Protein AF-A0A968HR13-F1 (afdb_monomer_lite)

Radius of gyration: 20.36 Å; chains: 1; bounding box: 55×39×49 Å

Foldseek 3Di:
DLLLLQPPLFAFPDAAEAAAQDPVRVVVCVVVPSVVSCVRNVYHYDYHHCALLALPPAADEALEEEEDCHDDQDACRRHHNYGYHHDDSLQNSVCRRVVHRDDPVSSVVSCVVRPVVCVVPPPDDPPQVPDPCSCVVVPDDDPVRDDDPCRVVVNDD

Structure (mmCIF, N/CA/C/O backbone):
data_AF-A0A968HR13-F1
#
_entry.id   AF-A0A968HR13-F1
#
loop_
_atom_site.group_PDB
_atom_site.id
_atom_site.type_symbol
_atom_site.label_atom_id
_atom_site.label_alt_id
_atom_site.label_comp_id
_atom_site.label_asym_id
_atom_site.label_entity_id
_atom_site.label_seq_id
_atom_site.pdbx_PDB_ins_code
_atom_site.Cartn_x
_atom_site.Cartn_y
_atom_site.Cartn_z
_atom_site.occupancy
_atom_site.B_iso_or_equiv
_atom_site.auth_seq_id
_atom_site.auth_comp_id
_atom_site.auth_asym_id
_atom_site.auth_atom_id
_atom_site.pdbx_PDB_model_num
ATOM 1 N N . ALA A 1 1 ? 2.190 -9.313 -0.809 1.00 94.06 1 ALA A N 1
ATOM 2 C CA . ALA A 1 1 ? 1.535 -9.456 0.513 1.00 94.06 1 ALA A CA 1
ATOM 3 C C . ALA A 1 1 ? 0.148 -8.812 0.615 1.00 94.06 1 ALA A C 1
ATOM 5 O O . ALA A 1 1 ? -0.816 -9.535 0.836 1.00 94.06 1 ALA A O 1
ATOM 6 N N . ALA A 1 2 ? -0.001 -7.495 0.406 1.00 96.56 2 ALA A N 1
ATOM 7 C CA . ALA A 1 2 ? -1.294 -6.803 0.551 1.00 96.56 2 ALA A CA 1
ATOM 8 C C . ALA A 1 2 ? -2.449 -7.450 -0.240 1.00 96.56 2 ALA A C 1
ATOM 10 O O . ALA A 1 2 ? -3.529 -7.648 0.303 1.00 96.56 2 ALA A O 1
ATOM 11 N N . ALA A 1 3 ? -2.215 -7.850 -1.494 1.00 96.38 3 ALA A N 1
ATOM 12 C CA . ALA A 1 3 ? -3.236 -8.534 -2.286 1.00 96.38 3 ALA A CA 1
ATOM 13 C C . ALA A 1 3 ? -3.696 -9.857 -1.649 1.00 9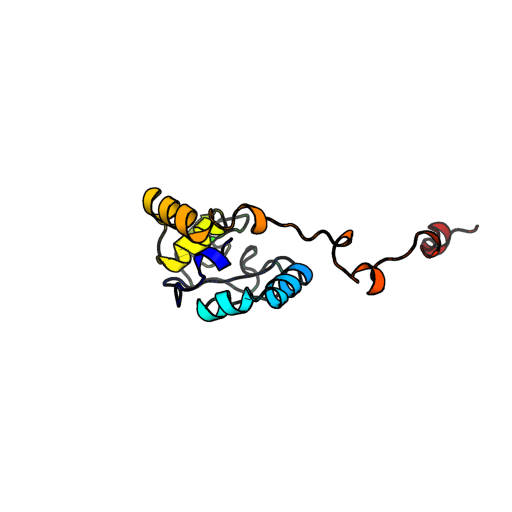6.38 3 ALA A C 1
ATOM 15 O O . ALA A 1 3 ? -4.888 -10.124 -1.617 1.00 96.38 3 ALA A O 1
ATOM 16 N N . LYS A 1 4 ? -2.788 -10.652 -1.066 1.00 96.12 4 LYS A N 1
ATOM 17 C CA . LYS A 1 4 ? -3.143 -11.910 -0.387 1.00 96.12 4 LYS A CA 1
ATOM 18 C C . LYS A 1 4 ? -3.992 -11.698 0.861 1.00 96.12 4 LYS A C 1
ATOM 20 O O . LYS A 1 4 ? -4.926 -12.458 1.097 1.00 96.12 4 LYS A O 1
ATOM 25 N N . VAL A 1 5 ? -3.747 -10.616 1.599 1.00 96.75 5 VAL A N 1
ATOM 26 C CA . VAL A 1 5 ? -4.625 -10.199 2.704 1.00 96.75 5 VAL A CA 1
ATOM 27 C C . VAL A 1 5 ? -6.046 -9.918 2.191 1.00 96.75 5 VAL A C 1
ATOM 29 O O . VAL A 1 5 ? -7.011 -10.387 2.788 1.00 96.75 5 VAL A O 1
ATOM 32 N N . LEU A 1 6 ? -6.172 -9.222 1.056 1.00 96.81 6 LEU A N 1
ATOM 33 C CA . LEU A 1 6 ? -7.453 -8.833 0.447 1.00 96.81 6 LEU A CA 1
ATOM 34 C C . LEU A 1 6 ? -8.160 -9.967 -0.324 1.00 96.81 6 LEU A C 1
ATOM 36 O O . LEU A 1 6 ? -9.362 -9.892 -0.578 1.00 96.81 6 LEU A O 1
ATOM 40 N N . GLU A 1 7 ? -7.435 -11.015 -0.712 1.00 96.00 7 GLU A N 1
ATOM 41 C CA . GLU A 1 7 ? -7.931 -12.101 -1.560 1.00 96.00 7 GLU A CA 1
ATOM 42 C C . GLU A 1 7 ? -9.135 -12.808 -0.916 1.00 96.00 7 GLU A C 1
ATOM 44 O O . GLU A 1 7 ? -9.060 -13.346 0.196 1.00 96.00 7 GLU A O 1
ATOM 49 N N . GLY A 1 8 ? -10.273 -12.783 -1.618 1.00 94.75 8 GLY A N 1
ATOM 50 C CA . GLY A 1 8 ? -11.530 -13.386 -1.168 1.00 94.75 8 GLY A CA 1
ATOM 51 C C . GLY A 1 8 ? -12.214 -12.677 0.008 1.00 94.75 8 GLY A C 1
ATOM 52 O O . GLY A 1 8 ? -13.173 -13.219 0.547 1.00 94.75 8 GLY A O 1
ATOM 53 N N . ALA A 1 9 ? -11.744 -11.497 0.426 1.00 92.25 9 ALA A N 1
ATOM 54 C CA . ALA A 1 9 ? -12.334 -10.746 1.537 1.00 92.25 9 ALA A CA 1
ATOM 55 C C . ALA A 1 9 ? -13.499 -9.823 1.118 1.00 92.25 9 ALA A C 1
ATOM 57 O O . ALA A 1 9 ? -14.213 -9.310 1.976 1.00 92.25 9 ALA A O 1
ATOM 58 N N . GLY A 1 10 ? -13.707 -9.626 -0.189 1.00 92.56 10 GLY A N 1
ATOM 59 C CA . GLY A 1 10 ? -14.681 -8.669 -0.720 1.00 92.56 10 GLY A CA 1
ATOM 60 C C . GLY A 1 10 ? -14.190 -7.222 -0.619 1.00 92.56 10 GLY A C 1
ATOM 61 O O . GLY A 1 10 ? -12.988 -6.974 -0.529 1.00 92.56 10 GLY A O 1
ATOM 62 N N . SER A 1 11 ? -15.117 -6.262 -0.660 1.00 95.62 11 SER A N 1
ATOM 63 C CA . SER A 1 11 ? -14.784 -4.834 -0.614 1.00 95.62 11 SER A CA 1
ATOM 64 C C . SER A 1 11 ? -14.267 -4.394 0.759 1.00 95.62 11 SER A C 1
ATOM 66 O O . SER A 1 11 ? -14.802 -4.784 1.798 1.00 95.62 11 SER A O 1
ATOM 68 N N . THR A 1 12 ? -13.240 -3.543 0.762 1.00 97.12 12 THR A N 1
ATOM 69 C CA . THR A 1 12 ? -12.646 -2.999 1.990 1.00 97.12 12 THR A CA 1
ATOM 70 C C . THR A 1 12 ? -13.598 -2.053 2.716 1.00 97.12 12 THR A C 1
ATOM 72 O O . THR A 1 12 ? -14.378 -1.332 2.094 1.00 97.12 12 THR A O 1
ATOM 75 N N . GLN A 1 13 ? -13.502 -2.008 4.046 1.00 97.44 13 GLN A N 1
ATOM 76 C CA . GLN A 1 13 ? -14.301 -1.092 4.868 1.00 97.44 13 GLN A CA 1
ATOM 77 C C . GLN A 1 13 ? -13.776 0.349 4.792 1.00 97.44 13 GLN A C 1
ATOM 79 O O . GLN A 1 13 ? -14.555 1.300 4.824 1.00 97.44 13 GLN A O 1
ATOM 84 N N . ALA A 1 14 ? -12.457 0.531 4.658 1.00 97.19 14 ALA A N 1
ATOM 85 C CA . ALA A 1 14 ? -11.860 1.836 4.382 1.00 97.19 14 ALA A CA 1
ATOM 86 C C . ALA A 1 14 ? -11.604 2.043 2.883 1.00 97.19 14 ALA A C 1
ATOM 88 O O . ALA A 1 14 ? -11.436 1.094 2.116 1.00 97.19 14 ALA A O 1
ATOM 89 N N . ARG A 1 15 ? -11.499 3.311 2.467 1.00 97.25 15 ARG A N 1
ATOM 90 C CA . ARG A 1 15 ? -11.065 3.668 1.111 1.00 97.25 15 ARG A CA 1
ATOM 91 C C . ARG A 1 15 ? -9.596 3.285 0.920 1.00 97.25 15 ARG A C 1
ATOM 93 O O . ARG A 1 15 ? -8.721 3.885 1.541 1.00 97.25 15 ARG A O 1
ATOM 100 N N . LEU A 1 16 ? -9.336 2.352 0.012 1.00 97.75 16 LEU A N 1
ATOM 101 C CA . LEU A 1 16 ? -7.996 1.857 -0.289 1.00 97.75 16 LEU A CA 1
ATOM 102 C C . LEU A 1 16 ? -7.438 2.487 -1.572 1.00 97.75 16 LEU A C 1
ATOM 104 O O . LEU A 1 16 ? -8.117 2.526 -2.597 1.00 97.75 16 LEU A O 1
ATOM 108 N N . TRP A 1 17 ? -6.188 2.950 -1.513 1.00 97.75 17 TRP A N 1
ATOM 109 C CA . TRP A 1 17 ? -5.422 3.428 -2.665 1.00 97.75 17 TRP A CA 1
ATOM 110 C C . TRP A 1 17 ? -4.209 2.526 -2.872 1.00 97.75 17 TRP A C 1
ATOM 112 O O . TRP A 1 17 ? -3.449 2.296 -1.932 1.00 97.75 17 TRP A O 1
ATOM 122 N N . ILE A 1 18 ? -4.020 2.036 -4.094 1.00 97.75 18 ILE A N 1
ATOM 123 C CA . ILE A 1 18 ? -2.882 1.199 -4.484 1.00 97.75 18 ILE A CA 1
ATOM 124 C C . ILE A 1 18 ? -2.104 1.929 -5.570 1.00 97.75 18 ILE A C 1
ATOM 126 O O . ILE A 1 18 ? -2.663 2.295 -6.600 1.00 97.75 18 ILE A O 1
ATOM 130 N N . CYS A 1 19 ? -0.812 2.140 -5.341 1.00 97.06 19 CYS A N 1
ATOM 131 C CA . CYS A 1 19 ? 0.077 2.783 -6.298 1.00 97.06 19 CYS A CA 1
ATOM 132 C C . CYS A 1 19 ? 1.375 1.973 -6.393 1.00 97.06 19 CYS A C 1
ATOM 134 O O . CYS A 1 19 ? 2.165 2.010 -5.446 1.00 97.06 19 CYS A O 1
ATOM 136 N N . PRO A 1 20 ? 1.609 1.224 -7.484 1.00 97.00 20 PRO A N 1
ATOM 137 C CA . PRO A 1 20 ? 2.907 0.595 -7.707 1.00 97.00 20 PRO A CA 1
ATOM 138 C C . PRO A 1 20 ? 3.997 1.664 -7.916 1.00 97.00 20 PRO A C 1
ATOM 140 O O . PRO A 1 20 ? 3.697 2.767 -8.382 1.00 97.00 20 PRO A O 1
ATOM 143 N N . PRO A 1 21 ? 5.266 1.379 -7.579 1.00 96.62 21 PRO A N 1
ATOM 144 C CA . PRO A 1 21 ? 6.330 2.372 -7.697 1.00 96.62 21 PRO A CA 1
ATOM 145 C C . PRO A 1 21 ? 6.806 2.571 -9.145 1.00 96.62 21 PRO A C 1
ATOM 147 O O . PRO A 1 21 ? 7.168 3.691 -9.506 1.00 96.62 21 PRO A O 1
ATOM 150 N N . THR A 1 22 ? 6.778 1.534 -9.993 1.00 96.94 22 THR A N 1
ATOM 151 C CA . THR A 1 22 ? 7.187 1.627 -11.405 1.00 96.94 22 THR A CA 1
ATOM 152 C C . THR A 1 22 ? 6.200 0.950 -12.362 1.00 96.94 22 THR A C 1
ATOM 154 O O . THR A 1 22 ? 5.321 0.185 -11.961 1.00 96.94 22 THR A O 1
ATOM 157 N N . ARG A 1 23 ? 6.351 1.222 -13.667 1.00 95.12 23 ARG A N 1
ATOM 158 C CA . ARG A 1 23 ? 5.573 0.560 -14.732 1.00 95.12 23 ARG A CA 1
ATOM 159 C C . ARG A 1 23 ? 5.881 -0.935 -14.839 1.00 95.12 23 ARG A C 1
ATOM 161 O O . ARG A 1 23 ? 5.032 -1.687 -15.305 1.00 95.12 23 ARG A O 1
ATOM 168 N N . MET A 1 24 ? 7.080 -1.354 -14.436 1.00 93.50 24 MET A N 1
ATOM 169 C CA . MET A 1 24 ? 7.491 -2.758 -14.449 1.00 93.50 24 MET A CA 1
ATOM 170 C C . MET A 1 24 ? 6.759 -3.533 -13.351 1.00 93.50 24 MET A C 1
ATOM 172 O O . MET A 1 24 ? 6.206 -4.590 -13.636 1.00 93.50 24 MET A O 1
ATOM 176 N N . ASP A 1 25 ? 6.651 -2.953 -12.150 1.00 96.06 25 ASP A N 1
ATOM 177 C CA . ASP A 1 25 ? 5.849 -3.523 -11.059 1.00 96.06 25 ASP A CA 1
ATOM 178 C C . ASP A 1 25 ? 4.373 -3.618 -11.449 1.00 96.06 25 ASP A C 1
ATOM 180 O O . ASP A 1 25 ? 3.742 -4.653 -11.260 1.00 96.06 25 ASP A O 1
ATOM 184 N N . GLU A 1 26 ? 3.817 -2.551 -12.034 1.00 96.50 26 GLU A N 1
ATOM 185 C CA . GLU A 1 26 ? 2.437 -2.568 -12.525 1.00 96.50 26 GLU A CA 1
ATOM 186 C C . GLU A 1 26 ? 2.204 -3.690 -13.545 1.00 96.50 26 GLU A C 1
ATOM 188 O O . GLU A 1 26 ? 1.215 -4.414 -13.429 1.00 96.50 26 GLU A O 1
ATOM 193 N N . LYS A 1 27 ? 3.093 -3.833 -14.537 1.00 94.12 27 LYS A N 1
ATOM 194 C CA . LYS A 1 27 ? 2.988 -4.874 -15.569 1.00 94.12 27 LYS A CA 1
ATOM 195 C C . LYS A 1 27 ? 2.992 -6.265 -14.931 1.00 94.12 27 LYS A C 1
ATOM 197 O O . LYS A 1 27 ? 2.040 -7.010 -15.145 1.00 94.12 27 LYS A O 1
ATOM 202 N N . GLN A 1 28 ? 3.985 -6.561 -14.089 1.00 94.69 28 GLN A N 1
ATOM 203 C CA . GLN A 1 28 ? 4.103 -7.859 -13.421 1.00 94.69 28 GLN A CA 1
ATOM 204 C C . GLN A 1 28 ? 2.862 -8.172 -12.571 1.00 94.69 28 GLN A C 1
ATOM 206 O O . GLN A 1 28 ? 2.267 -9.238 -12.695 1.00 94.69 28 GLN A O 1
ATOM 211 N N . LEU A 1 29 ? 2.405 -7.216 -11.757 1.00 95.88 29 LEU A N 1
ATOM 212 C CA . LEU A 1 29 ? 1.233 -7.400 -10.896 1.00 95.88 29 LEU A CA 1
ATOM 213 C C . LEU A 1 29 ? -0.068 -7.600 -11.690 1.00 95.88 29 LEU A C 1
ATOM 215 O O . LEU A 1 29 ? -1.004 -8.230 -11.192 1.00 95.88 29 LEU A O 1
ATOM 219 N N . ARG A 1 30 ? -0.170 -7.040 -12.901 1.00 95.75 30 ARG A N 1
ATOM 220 C CA . ARG A 1 30 ? -1.305 -7.282 -13.803 1.00 95.75 30 ARG A CA 1
ATOM 221 C C . ARG A 1 30 ? -1.235 -8.672 -14.424 1.00 95.75 30 ARG A C 1
ATOM 223 O O . ARG A 1 30 ? -2.256 -9.353 -14.437 1.00 95.75 30 ARG A O 1
ATOM 230 N N . GLU A 1 31 ? -0.061 -9.084 -14.896 1.00 94.44 31 GLU A N 1
ATOM 231 C CA . GLU A 1 31 ? 0.175 -10.409 -15.488 1.00 94.44 31 GLU A CA 1
ATOM 232 C C . GLU A 1 31 ? -0.070 -11.537 -14.475 1.00 94.44 31 GLU A C 1
ATOM 234 O O . GLU A 1 31 ? -0.700 -12.537 -14.806 1.00 94.44 31 GLU A O 1
ATOM 239 N N . GLU A 1 32 ? 0.313 -11.333 -13.213 1.00 94.31 32 GLU A N 1
ATOM 240 C CA . GLU A 1 32 ? 0.058 -12.264 -12.105 1.00 94.31 32 GLU A CA 1
ATOM 241 C C . GLU A 1 32 ? -1.387 -12.200 -11.562 1.00 94.31 32 GLU A C 1
ATOM 243 O O . GLU A 1 32 ? -1.754 -12.951 -10.660 1.00 94.31 32 GLU A O 1
ATOM 248 N N . GLY A 1 33 ? -2.231 -11.304 -12.086 1.00 95.88 33 GLY A N 1
ATOM 249 C CA . GLY A 1 33 ? -3.651 -11.209 -11.729 1.00 95.88 33 GLY A CA 1
ATOM 250 C C . GLY A 1 33 ? -3.965 -10.452 -10.431 1.00 95.88 33 GLY A C 1
ATOM 251 O O . GLY A 1 33 ? -5.137 -10.315 -10.068 1.00 95.88 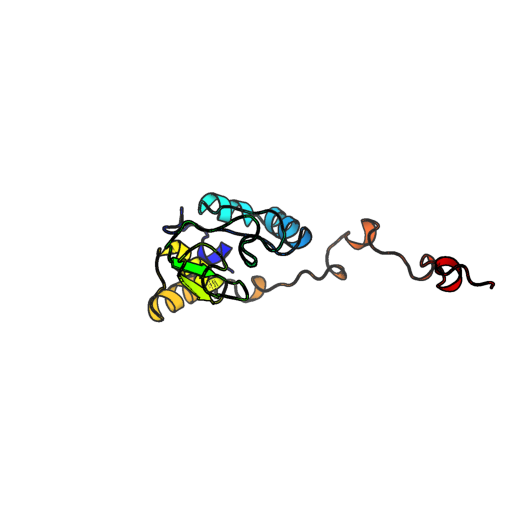33 GLY A O 1
ATOM 252 N N . TYR A 1 34 ? -2.970 -9.877 -9.748 1.00 96.38 34 TYR A N 1
ATOM 253 C CA . TYR A 1 34 ? -3.173 -9.148 -8.488 1.00 96.38 34 TYR A CA 1
ATOM 254 C C . TYR A 1 34 ? -4.059 -7.904 -8.632 1.00 96.38 34 TYR A C 1
ATOM 256 O O . TYR A 1 34 ? -4.783 -7.543 -7.703 1.00 96.38 34 TYR A O 1
ATOM 264 N N . TYR A 1 35 ? -4.079 -7.281 -9.812 1.00 96.50 35 TYR A N 1
ATOM 265 C CA . TYR A 1 35 ? -4.992 -6.169 -10.096 1.00 96.50 35 TYR A CA 1
ATOM 266 C C . TYR A 1 35 ? -6.472 -6.565 -10.027 1.00 96.50 35 TYR A C 1
ATOM 268 O O . TYR A 1 35 ? -7.295 -5.744 -9.623 1.00 96.50 35 TYR A O 1
ATOM 276 N N . GLY A 1 36 ? -6.815 -7.816 -10.353 1.00 96.38 36 GLY A N 1
ATOM 277 C CA . GLY A 1 36 ? -8.177 -8.327 -10.189 1.00 96.38 36 GLY A CA 1
ATOM 278 C C . GLY A 1 36 ? -8.596 -8.372 -8.719 1.00 96.38 36 GLY A C 1
ATOM 279 O O . GLY A 1 36 ? -9.720 -8.005 -8.382 1.00 96.38 36 GLY A O 1
ATOM 280 N N . ILE A 1 37 ? -7.666 -8.727 -7.827 1.00 97.25 37 ILE A N 1
ATOM 281 C CA . ILE A 1 37 ? -7.901 -8.742 -6.379 1.00 97.25 37 ILE A CA 1
ATOM 282 C C . ILE A 1 37 ? -8.093 -7.318 -5.847 1.00 97.25 37 ILE A C 1
ATOM 284 O O . ILE A 1 37 ? -9.032 -7.068 -5.094 1.00 97.25 37 ILE A O 1
ATOM 288 N N . PHE A 1 38 ? -7.257 -6.364 -6.269 1.00 97.38 38 PHE A N 1
ATOM 289 C CA . PHE A 1 38 ? -7.425 -4.960 -5.879 1.00 97.38 38 PHE A CA 1
ATOM 290 C C . PHE A 1 38 ? -8.757 -4.378 -6.368 1.00 97.38 38 PHE A C 1
ATOM 292 O O . PHE A 1 38 ? -9.429 -3.676 -5.612 1.00 97.38 38 PHE A O 1
ATOM 299 N N . ALA A 1 39 ? -9.177 -4.714 -7.590 1.00 96.12 39 ALA A N 1
ATOM 300 C CA . ALA A 1 39 ? -10.470 -4.302 -8.125 1.00 96.12 39 ALA A CA 1
ATOM 301 C C . ALA A 1 39 ? -11.641 -4.907 -7.331 1.00 96.12 39 ALA A C 1
ATOM 303 O O . ALA A 1 39 ? -12.556 -4.180 -6.947 1.00 96.12 39 ALA A O 1
ATOM 304 N N . ALA A 1 40 ? -11.590 -6.206 -7.016 1.00 96.50 40 ALA A N 1
ATOM 305 C CA . ALA A 1 40 ? -12.599 -6.872 -6.187 1.00 96.50 40 ALA A CA 1
ATOM 306 C C . ALA A 1 40 ? -12.676 -6.281 -4.767 1.00 96.50 40 ALA A C 1
ATOM 308 O O . ALA A 1 40 ? -13.755 -6.188 -4.180 1.00 96.50 40 ALA A O 1
ATOM 309 N N . ALA A 1 41 ? -11.539 -5.817 -4.242 1.00 97.19 41 ALA A N 1
ATOM 310 C CA . ALA A 1 41 ? -11.453 -5.123 -2.965 1.00 97.19 41 ALA A CA 1
ATOM 311 C C . ALA A 1 41 ? -12.022 -3.690 -3.000 1.00 97.19 41 ALA A C 1
ATOM 313 O O . ALA A 1 41 ? -12.140 -3.056 -1.954 1.00 97.19 41 ALA A O 1
ATOM 314 N N . GLY A 1 42 ? -12.390 -3.169 -4.176 1.00 96.56 42 GLY A N 1
ATOM 315 C CA . GLY A 1 42 ? -12.849 -1.788 -4.349 1.00 96.56 42 GLY A CA 1
ATOM 316 C C . GLY A 1 42 ? -11.721 -0.757 -4.240 1.00 96.56 42 GLY A C 1
ATOM 317 O O . GLY A 1 42 ? -11.977 0.417 -3.965 1.00 96.56 42 GLY A O 1
ATOM 318 N N . ALA A 1 43 ? -10.468 -1.180 -4.426 1.00 97.12 43 ALA A N 1
ATOM 319 C CA . ALA A 1 43 ? -9.319 -0.295 -4.340 1.00 97.12 43 ALA A CA 1
ATOM 320 C C . ALA A 1 43 ? -9.242 0.645 -5.547 1.00 97.12 43 ALA A C 1
ATOM 322 O O . ALA A 1 43 ? -9.444 0.250 -6.697 1.00 97.12 43 ALA A O 1
ATOM 323 N N . ARG A 1 44 ? -8.851 1.893 -5.291 1.00 96.00 44 ARG A N 1
ATOM 324 C CA . ARG A 1 44 ? -8.468 2.839 -6.336 1.00 96.00 44 ARG A CA 1
ATOM 325 C C . ARG A 1 44 ? -7.006 2.610 -6.710 1.00 96.00 44 ARG A C 1
ATOM 327 O O . ARG A 1 44 ? -6.115 2.865 -5.901 1.00 96.00 44 ARG A O 1
ATOM 334 N N . THR A 1 45 ? -6.759 2.147 -7.930 1.00 95.00 45 THR A N 1
ATOM 335 C CA . THR A 1 45 ? -5.402 1.975 -8.463 1.00 95.00 45 THR A CA 1
ATOM 336 C C . THR A 1 45 ? -4.938 3.243 -9.170 1.00 95.00 45 THR A C 1
ATOM 338 O O . THR A 1 45 ? -5.605 3.717 -10.089 1.00 95.00 45 THR A O 1
ATOM 341 N N . GLU A 1 46 ? -3.795 3.775 -8.759 1.00 95.31 46 GLU A N 1
ATOM 342 C CA . GLU A 1 46 ? -3.156 4.942 -9.368 1.00 95.31 46 GLU A CA 1
ATOM 343 C C . GLU A 1 46 ? -2.084 4.519 -10.377 1.00 95.31 46 GLU A C 1
ATOM 345 O O . GLU A 1 46 ? -1.568 3.400 -10.325 1.00 95.31 46 GLU A O 1
ATOM 350 N N . MET A 1 47 ? -1.739 5.427 -11.296 1.00 94.31 47 MET A N 1
ATOM 351 C CA . MET A 1 47 ? -0.595 5.221 -12.186 1.00 94.31 47 MET A CA 1
ATOM 352 C C . MET A 1 47 ? 0.713 5.178 -11.382 1.00 94.31 47 MET A C 1
ATOM 354 O O . MET A 1 47 ? 0.807 5.865 -10.360 1.00 94.31 47 MET A O 1
ATOM 358 N N . PRO A 1 48 ? 1.739 4.447 -11.854 1.00 96.50 48 PRO A N 1
ATOM 359 C CA . PRO A 1 48 ? 2.996 4.336 -11.131 1.00 96.50 48 PRO A CA 1
ATOM 360 C C . PRO A 1 48 ? 3.647 5.689 -10.824 1.00 96.50 48 PRO A C 1
ATOM 362 O O . PRO A 1 48 ? 3.814 6.522 -11.720 1.00 96.50 48 PRO A O 1
ATOM 365 N N . GLY A 1 49 ? 4.034 5.905 -9.565 1.00 94.19 49 GLY A N 1
ATOM 366 C CA . GLY A 1 49 ? 4.664 7.147 -9.115 1.00 94.19 49 GLY A CA 1
ATOM 367 C C . GLY A 1 49 ? 4.452 7.459 -7.631 1.00 94.19 49 GLY A C 1
ATOM 368 O O . GLY A 1 49 ? 4.136 6.589 -6.825 1.00 94.19 49 GLY A O 1
ATOM 369 N N . CYS A 1 50 ? 4.633 8.730 -7.252 1.00 92.44 50 CYS A N 1
ATOM 370 C CA . CYS A 1 50 ? 4.547 9.164 -5.850 1.00 92.44 50 CYS A CA 1
ATOM 371 C C . CYS A 1 50 ? 3.113 9.226 -5.297 1.00 92.44 50 CYS A C 1
ATOM 373 O O . CYS A 1 50 ? 2.933 9.131 -4.081 1.00 92.44 50 CYS A O 1
ATOM 375 N N . SER A 1 51 ? 2.107 9.428 -6.156 1.00 93.81 51 SER A N 1
ATOM 376 C CA . SER A 1 51 ? 0.690 9.537 -5.780 1.00 93.81 51 SER A CA 1
ATOM 377 C C . SER A 1 51 ? 0.474 10.414 -4.523 1.00 93.81 51 SER A C 1
ATOM 379 O O . SER A 1 51 ? 0.953 11.550 -4.457 1.00 93.81 51 SER A O 1
ATOM 381 N N . LEU A 1 52 ? -0.204 9.901 -3.491 1.00 94.56 52 LEU A N 1
ATOM 382 C CA . LEU A 1 52 ? -0.532 10.645 -2.269 1.00 94.56 52 LEU A CA 1
ATOM 383 C C . LEU A 1 52 ? 0.673 10.937 -1.362 1.00 94.56 52 LEU A C 1
ATOM 385 O O . LEU A 1 52 ? 0.559 11.764 -0.460 1.00 94.56 52 LEU A O 1
ATOM 389 N N . CYS A 1 53 ? 1.833 10.304 -1.580 1.00 93.38 53 CYS A N 1
ATOM 390 C CA . CYS A 1 53 ? 3.013 10.461 -0.717 1.00 93.38 53 CYS A CA 1
ATOM 391 C C . CYS A 1 53 ? 3.475 11.928 -0.625 1.00 93.38 53 CYS A C 1
ATOM 393 O O . CYS A 1 53 ? 3.916 12.412 0.427 1.00 93.38 53 CYS A O 1
ATOM 395 N N . MET A 1 54 ? 3.360 12.665 -1.735 1.00 92.19 54 MET A N 1
ATOM 396 C CA . MET A 1 54 ? 3.731 14.077 -1.781 1.00 92.19 54 MET A CA 1
ATOM 397 C C . MET A 1 54 ? 2.575 15.022 -1.447 1.00 92.19 54 MET A C 1
ATOM 399 O O . MET A 1 54 ? 2.832 16.087 -0.887 1.00 92.19 54 MET A O 1
ATOM 403 N N . GLY A 1 55 ? 1.337 14.631 -1.766 1.00 91.00 55 GLY A N 1
ATOM 404 C CA . GLY A 1 55 ? 0.133 15.442 -1.563 1.00 91.00 55 GLY A CA 1
ATOM 405 C C . GLY A 1 55 ? 0.064 16.711 -2.420 1.00 91.00 55 GLY A C 1
ATOM 406 O O . GLY A 1 55 ? -0.658 17.643 -2.075 1.00 91.00 55 GLY A O 1
ATOM 407 N N . ASN A 1 56 ? 0.823 16.761 -3.520 1.00 91.38 56 ASN A N 1
ATOM 408 C CA . ASN A 1 56 ? 0.848 17.872 -4.479 1.00 91.38 56 ASN A CA 1
ATOM 409 C C . ASN A 1 56 ? -0.188 17.734 -5.612 1.00 91.38 56 ASN A C 1
ATOM 411 O O . ASN A 1 56 ? -0.409 18.694 -6.342 1.00 91.38 56 ASN A O 1
ATOM 415 N N . GLN A 1 57 ? -0.790 16.554 -5.776 1.00 90.69 57 GLN A N 1
ATOM 416 C CA . GLN A 1 57 ? -1.805 16.258 -6.791 1.00 90.69 57 GLN A CA 1
ATOM 417 C C . GLN A 1 57 ? -3.050 15.683 -6.105 1.00 90.69 57 GLN A C 1
ATOM 419 O O . GLN A 1 57 ? -3.859 16.430 -5.556 1.00 90.69 57 GLN A O 1
ATOM 424 N N . ALA A 1 58 ? -3.180 14.354 -6.071 1.00 92.88 58 ALA A N 1
ATOM 425 C CA . ALA A 1 58 ? -4.220 13.686 -5.307 1.00 92.88 58 ALA A CA 1
ATOM 426 C C . ALA A 1 58 ? -4.014 13.915 -3.803 1.00 92.88 58 ALA A C 1
ATOM 428 O O . ALA A 1 58 ? -2.897 13.822 -3.285 1.00 92.88 58 ALA A O 1
ATOM 429 N N . ARG A 1 59 ? -5.113 14.201 -3.103 1.00 95.56 59 ARG A N 1
ATOM 430 C CA . ARG A 1 59 ? -5.144 14.396 -1.653 1.00 95.56 59 ARG A CA 1
ATOM 431 C C . ARG A 1 59 ? -6.286 13.599 -1.043 1.00 95.56 59 ARG A C 1
ATOM 433 O O . ARG A 1 59 ? -7.301 13.348 -1.697 1.00 95.56 59 ARG A O 1
ATOM 440 N N . VAL A 1 60 ? -6.109 13.200 0.211 1.00 96.75 60 VAL A N 1
ATOM 441 C CA . VAL A 1 60 ? -7.197 12.605 0.994 1.00 96.75 60 VAL A CA 1
ATOM 442 C C . VAL A 1 60 ? -8.206 13.688 1.404 1.00 96.75 60 VAL A C 1
ATOM 444 O O . VAL A 1 60 ? -7.829 14.863 1.446 1.00 96.75 60 VAL A O 1
ATOM 447 N N . PRO A 1 61 ? -9.470 13.328 1.702 1.00 96.62 61 PRO A N 1
ATOM 448 C CA . PRO A 1 61 ? -10.443 14.289 2.214 1.00 96.62 61 PRO A CA 1
ATOM 449 C C . PRO A 1 61 ? -9.975 14.952 3.516 1.00 96.62 61 PRO A C 1
ATOM 451 O O . PRO A 1 61 ? -9.145 14.407 4.245 1.00 96.62 61 PRO A O 1
ATOM 454 N N . ASP A 1 62 ? -10.522 16.124 3.813 1.00 97.19 62 ASP A N 1
ATOM 455 C CA . ASP A 1 62 ? -10.135 16.889 4.995 1.00 97.19 62 ASP A CA 1
ATOM 456 C C . ASP A 1 62 ? -10.512 16.158 6.296 1.00 97.19 62 ASP A C 1
ATOM 458 O O . ASP A 1 62 ? -11.577 15.551 6.400 1.00 97.19 62 ASP A O 1
ATOM 462 N N . GLY A 1 63 ? -9.634 16.227 7.300 1.00 96.81 63 GLY A N 1
ATOM 463 C CA . GLY A 1 63 ? -9.895 15.713 8.651 1.00 96.81 63 GLY A CA 1
ATOM 464 C C . GLY A 1 63 ? -9.910 14.187 8.798 1.00 96.81 63 GLY A C 1
ATOM 465 O O . GLY A 1 63 ? -10.252 13.691 9.868 1.00 96.81 63 GLY A O 1
ATOM 466 N N . VAL A 1 64 ? -9.564 13.425 7.756 1.00 97.31 64 VAL A N 1
ATOM 467 C CA . VAL A 1 64 ? -9.608 11.954 7.813 1.00 97.31 64 VAL A CA 1
ATOM 468 C C . VAL A 1 64 ? -8.386 11.351 8.503 1.00 97.31 64 VAL A C 1
ATOM 470 O O . VAL A 1 64 ? -7.287 11.910 8.492 1.00 97.31 64 VAL A O 1
ATOM 473 N N . THR A 1 65 ? -8.557 10.148 9.042 1.00 98.12 65 THR A N 1
ATOM 474 C CA . THR A 1 65 ? -7.445 9.298 9.476 1.00 98.12 65 THR A CA 1
ATOM 475 C C . THR A 1 65 ? -6.940 8.458 8.307 1.00 98.12 65 THR A C 1
ATOM 477 O O . THR A 1 65 ? -7.727 7.863 7.574 1.00 98.12 65 THR A O 1
ATOM 480 N N . VAL A 1 66 ? -5.621 8.397 8.132 1.00 98.19 66 VAL A N 1
ATOM 481 C CA . VAL A 1 66 ? -4.965 7.644 7.058 1.00 98.19 66 VAL A CA 1
ATOM 482 C C . VAL A 1 66 ? -3.932 6.709 7.661 1.00 98.19 66 VAL A C 1
ATOM 484 O O . VAL A 1 66 ? -3.119 7.124 8.483 1.00 98.19 66 VAL A O 1
ATOM 487 N N . PHE A 1 67 ? -3.915 5.465 7.199 1.00 98.44 67 PHE A N 1
ATOM 488 C CA . PHE A 1 67 ? -2.786 4.563 7.381 1.00 98.44 67 PHE A CA 1
ATOM 489 C C . PHE A 1 67 ? -2.022 4.476 6.057 1.00 98.44 67 PHE A C 1
ATOM 491 O O . PHE A 1 67 ? -2.634 4.250 5.014 1.00 98.44 67 PHE A O 1
ATOM 498 N N . SER A 1 68 ? -0.710 4.698 6.073 1.00 97.94 68 SER A N 1
ATOM 499 C CA . SER A 1 68 ? 0.091 4.859 4.860 1.00 97.94 68 SER A CA 1
ATOM 500 C C . SER A 1 68 ? 1.429 4.131 4.940 1.00 97.94 68 SER A C 1
ATOM 502 O O . SER A 1 68 ? 2.100 4.146 5.967 1.00 97.94 68 SER A O 1
ATOM 504 N N . THR A 1 69 ? 1.857 3.568 3.813 1.00 98.19 69 THR A N 1
ATOM 505 C CA . THR A 1 69 ? 3.197 2.988 3.619 1.00 98.19 69 THR A CA 1
ATOM 506 C C . THR A 1 69 ? 4.215 4.003 3.087 1.00 98.19 69 THR A C 1
ATOM 508 O O . THR A 1 69 ? 5.341 3.656 2.742 1.00 98.19 69 THR A O 1
ATOM 511 N N . SER A 1 70 ? 3.822 5.276 2.983 1.00 96.88 70 SER A N 1
ATOM 512 C CA . SER A 1 70 ? 4.708 6.368 2.579 1.00 96.88 70 SER A CA 1
ATOM 513 C C . SER A 1 70 ? 5.794 6.660 3.621 1.00 96.88 70 SER A C 1
ATOM 515 O O . SER A 1 70 ? 5.778 6.145 4.733 1.00 96.88 70 SER A O 1
ATOM 517 N N . THR A 1 71 ? 6.683 7.599 3.310 1.00 96.62 71 THR A N 1
ATOM 518 C CA . THR A 1 71 ? 7.826 7.925 4.171 1.00 96.62 71 THR A CA 1
ATOM 519 C C . THR A 1 71 ? 7.574 9.028 5.203 1.00 96.62 71 THR A C 1
ATOM 521 O O . THR A 1 71 ? 8.422 9.241 6.065 1.00 96.62 71 THR A O 1
ATOM 524 N N . ARG A 1 72 ? 6.476 9.799 5.107 1.00 96.50 72 ARG A N 1
ATOM 525 C CA . ARG A 1 72 ? 6.276 11.032 5.900 1.00 96.50 72 ARG A CA 1
ATOM 526 C C . ARG A 1 72 ? 4.812 11.245 6.279 1.00 96.50 72 ARG A C 1
ATOM 528 O O . ARG A 1 72 ? 3.932 11.100 5.436 1.00 96.50 72 ARG A O 1
ATOM 535 N N . ASN A 1 73 ? 4.573 11.700 7.509 1.00 97.12 73 ASN A N 1
ATOM 536 C CA . ASN A 1 73 ? 3.238 11.952 8.067 1.00 97.12 73 ASN A CA 1
ATOM 537 C C . ASN A 1 73 ? 3.061 13.361 8.670 1.00 97.12 73 ASN A C 1
ATOM 539 O O . ASN A 1 73 ? 2.245 13.552 9.566 1.00 97.12 73 ASN A O 1
ATOM 543 N N . PHE A 1 74 ? 3.815 14.357 8.193 1.00 95.94 74 PHE A N 1
ATOM 544 C CA . PHE A 1 74 ? 3.692 15.736 8.679 1.00 95.94 74 PHE A CA 1
ATOM 545 C C . PHE A 1 74 ? 2.279 16.303 8.483 1.00 95.94 74 PHE A C 1
ATOM 547 O O . PHE A 1 74 ? 1.585 15.966 7.517 1.00 95.94 74 PHE A O 1
ATOM 554 N N . ASN A 1 75 ? 1.888 17.231 9.359 1.00 96.31 75 ASN A N 1
ATOM 555 C CA . ASN A 1 75 ? 0.598 17.912 9.283 1.00 96.31 75 ASN A CA 1
ATOM 556 C C . ASN A 1 75 ? 0.351 18.485 7.880 1.00 96.31 75 ASN A C 1
ATOM 558 O O . ASN A 1 75 ? 1.221 19.119 7.284 1.00 96.31 75 ASN A O 1
ATOM 562 N N . ASN A 1 76 ? -0.860 18.269 7.363 1.00 95.31 76 ASN A N 1
ATOM 563 C CA . ASN A 1 76 ? -1.312 18.709 6.039 1.00 95.31 76 ASN A CA 1
ATOM 564 C C . ASN A 1 76 ? -0.601 18.073 4.829 1.00 95.31 76 ASN A C 1
ATOM 566 O O . ASN A 1 76 ? -0.907 18.455 3.695 1.00 95.31 76 ASN A O 1
ATOM 570 N N . ARG A 1 77 ? 0.289 17.087 5.030 1.00 95.00 77 ARG A N 1
ATOM 571 C CA . ARG A 1 77 ? 1.044 16.448 3.942 1.00 95.00 77 ARG A CA 1
ATOM 572 C C . ARG A 1 77 ? 0.135 15.770 2.924 1.00 95.00 77 ARG A C 1
ATOM 574 O O . ARG A 1 77 ? 0.201 16.113 1.755 1.00 95.00 77 ARG A O 1
ATOM 581 N N . MET A 1 78 ? -0.712 14.835 3.355 1.00 95.81 78 MET A N 1
ATOM 582 C CA . MET A 1 78 ? -1.586 14.069 2.448 1.00 95.81 78 MET A CA 1
ATOM 583 C C . MET A 1 78 ? -2.952 14.718 2.213 1.00 95.81 78 MET A C 1
ATOM 585 O O . MET A 1 78 ? -3.604 14.447 1.210 1.00 95.81 78 MET A O 1
ATOM 589 N N . GLY A 1 79 ? -3.392 15.574 3.131 1.00 96.19 79 GLY A N 1
ATOM 590 C CA . GLY A 1 79 ? -4.709 16.211 3.132 1.00 96.19 79 GLY A CA 1
ATOM 591 C C . GLY A 1 79 ? -4.817 17.165 4.314 1.00 96.19 79 GLY A C 1
ATOM 592 O O . GLY A 1 79 ? -4.048 17.045 5.271 1.00 96.19 79 GLY A O 1
ATOM 593 N N . LYS A 1 80 ? -5.708 18.156 4.239 1.00 97.06 80 LYS A N 1
ATOM 594 C CA . LYS A 1 80 ? -5.821 19.185 5.279 1.00 97.06 80 LYS A CA 1
ATOM 595 C C . LYS A 1 80 ? -6.387 18.569 6.558 1.00 97.06 80 LYS A C 1
ATOM 597 O O . LYS A 1 80 ? -7.420 17.911 6.525 1.00 97.06 80 LYS A O 1
ATOM 602 N N . GLY A 1 81 ? -5.705 18.770 7.683 1.00 97.06 81 GLY A N 1
ATOM 603 C CA . GLY A 1 81 ? -6.118 18.206 8.973 1.00 97.06 81 GLY A CA 1
ATOM 604 C C . GLY A 1 81 ? -6.141 16.673 9.026 1.00 97.06 81 GLY A C 1
ATOM 605 O O . GLY A 1 81 ? -6.727 16.121 9.947 1.00 97.06 81 GLY A O 1
ATOM 606 N N . ALA A 1 82 ? -5.541 15.983 8.050 1.00 97.69 82 ALA A N 1
ATOM 607 C CA . ALA A 1 82 ? -5.498 14.527 8.046 1.00 97.69 82 ALA A CA 1
ATOM 608 C C . ALA A 1 82 ? -4.500 14.006 9.091 1.00 97.69 82 ALA A C 1
ATOM 610 O O . ALA A 1 82 ? -3.363 14.484 9.154 1.00 97.69 82 ALA A O 1
ATOM 611 N N . GLN A 1 83 ? -4.906 12.994 9.859 1.00 97.88 83 GLN A N 1
ATOM 612 C CA . GLN A 1 83 ? -4.041 12.312 10.822 1.00 97.88 83 GLN A CA 1
ATOM 613 C C . GLN A 1 83 ? -3.455 11.056 10.177 1.00 97.88 83 GLN A C 1
ATOM 615 O O . GLN A 1 83 ? -4.184 10.108 9.885 1.00 97.88 83 GLN A O 1
ATOM 620 N N . VAL A 1 84 ? -2.142 11.049 9.941 1.00 98.19 84 VAL A N 1
ATOM 621 C CA . VAL A 1 84 ? -1.478 9.994 9.163 1.00 98.19 84 VAL A CA 1
ATOM 622 C C . VAL A 1 84 ? -0.601 9.111 10.059 1.00 98.19 84 VAL A C 1
ATOM 624 O O . VAL A 1 84 ? 0.285 9.598 10.765 1.00 98.19 84 VAL A O 1
ATOM 627 N N . TYR A 1 85 ? -0.829 7.802 9.987 1.00 98.31 85 TYR A N 1
ATOM 628 C CA . TYR A 1 85 ? -0.051 6.752 10.643 1.00 98.31 85 TYR A CA 1
ATOM 629 C C . TYR A 1 85 ? 0.778 6.003 9.603 1.00 98.31 85 TYR A C 1
ATOM 631 O O . TYR A 1 85 ? 0.288 5.720 8.509 1.00 98.31 85 TYR A O 1
ATOM 639 N N . LEU A 1 86 ? 2.032 5.704 9.939 1.00 98.44 86 LEU A N 1
ATOM 640 C CA . LEU A 1 86 ? 2.953 4.997 9.053 1.00 98.44 86 LEU A CA 1
ATOM 641 C C . LEU A 1 86 ? 3.095 3.536 9.476 1.00 98.44 86 LEU A C 1
ATOM 643 O O . LEU A 1 86 ? 3.128 3.241 10.670 1.00 98.44 86 LEU A O 1
ATOM 647 N N . GLY A 1 87 ? 3.221 2.635 8.506 1.00 97.94 87 GLY A N 1
ATOM 648 C CA . GLY A 1 87 ? 3.523 1.232 8.773 1.00 97.94 87 GLY A CA 1
ATOM 649 C C . GLY A 1 87 ? 3.662 0.393 7.507 1.00 97.94 87 GLY A C 1
ATOM 650 O O . GLY A 1 87 ? 3.814 0.930 6.410 1.00 97.94 87 GLY A O 1
ATOM 651 N N . SER A 1 88 ? 3.648 -0.931 7.668 1.00 97.88 88 SER A N 1
ATOM 652 C CA . SER A 1 88 ? 3.894 -1.875 6.574 1.00 97.88 88 SER A CA 1
ATOM 653 C C . SER A 1 88 ? 2.690 -2.051 5.642 1.00 97.88 88 SER A C 1
ATOM 655 O O . SER A 1 88 ? 1.561 -1.667 5.961 1.00 97.88 88 SER A O 1
ATOM 657 N N . ALA A 1 89 ? 2.926 -2.655 4.475 1.00 97.12 89 ALA A N 1
ATOM 658 C CA . ALA A 1 89 ? 1.882 -2.923 3.487 1.00 97.12 89 ALA A CA 1
ATOM 659 C C . ALA A 1 89 ? 0.891 -4.000 3.956 1.00 97.12 89 ALA A C 1
ATOM 661 O O . ALA A 1 89 ? -0.299 -3.916 3.655 1.00 97.12 89 ALA A O 1
ATOM 662 N N . GLU A 1 90 ? 1.364 -4.987 4.715 1.00 96.50 90 GLU A N 1
ATOM 663 C CA . GLU A 1 90 ? 0.546 -6.023 5.347 1.00 96.50 90 GLU A CA 1
ATOM 664 C C . GLU A 1 90 ? -0.449 -5.401 6.327 1.00 96.50 90 GLU A C 1
ATOM 666 O O . GLU A 1 90 ? -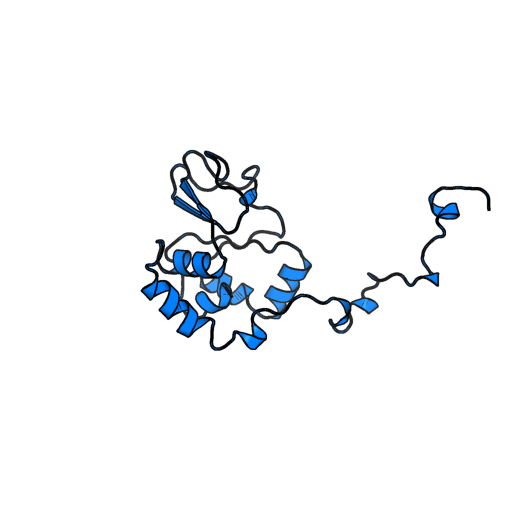1.654 -5.645 6.240 1.00 96.50 90 GLU A O 1
ATOM 671 N N . LEU A 1 91 ? 0.047 -4.533 7.215 1.00 98.12 91 LEU A N 1
ATOM 672 C CA . LEU A 1 91 ? -0.786 -3.843 8.190 1.00 98.12 91 LEU A CA 1
ATOM 673 C C . LEU A 1 91 ? -1.728 -2.845 7.509 1.00 98.12 91 LEU A C 1
ATOM 675 O O . LEU A 1 91 ? -2.888 -2.755 7.895 1.00 98.12 91 LEU A O 1
ATOM 679 N N . ALA A 1 92 ? -1.290 -2.158 6.449 1.00 98.25 92 ALA A N 1
ATOM 680 C CA . ALA A 1 92 ? -2.162 -1.287 5.661 1.00 98.25 92 ALA A CA 1
ATOM 681 C C . ALA A 1 92 ? -3.342 -2.053 5.040 1.00 98.25 92 ALA A C 1
ATOM 683 O O . ALA A 1 92 ? -4.474 -1.568 5.074 1.00 98.25 92 ALA A O 1
ATOM 684 N N . ALA A 1 93 ? -3.103 -3.260 4.518 1.00 97.75 93 ALA A N 1
ATOM 685 C CA . ALA A 1 93 ? -4.160 -4.112 3.983 1.00 97.75 93 ALA A CA 1
ATOM 686 C C . ALA A 1 93 ? -5.123 -4.589 5.083 1.00 97.75 93 ALA A C 1
ATOM 688 O O . ALA A 1 93 ? -6.337 -4.535 4.892 1.00 97.75 93 ALA A O 1
ATOM 689 N N . ALA A 1 94 ? -4.609 -4.971 6.257 1.00 98.06 94 ALA A N 1
ATOM 690 C CA . ALA A 1 94 ? -5.440 -5.316 7.413 1.00 98.06 94 ALA A CA 1
ATOM 691 C C . ALA A 1 94 ? -6.294 -4.122 7.887 1.00 98.06 94 ALA A C 1
ATOM 693 O O . ALA A 1 94 ? -7.497 -4.268 8.107 1.00 98.06 94 ALA A O 1
ATOM 694 N N . CYS A 1 95 ? -5.708 -2.922 7.961 1.00 98.31 95 CYS A N 1
ATOM 695 C CA . CYS A 1 95 ? -6.424 -1.683 8.266 1.00 98.31 95 CYS A CA 1
ATOM 696 C C . CYS A 1 95 ? -7.532 -1.398 7.246 1.00 98.31 95 CYS A C 1
ATOM 698 O O . CYS A 1 95 ? -8.628 -0.986 7.623 1.00 98.31 95 CYS A O 1
ATOM 700 N N . ALA A 1 96 ? -7.265 -1.626 5.956 1.00 98.06 96 ALA A N 1
ATOM 701 C CA . ALA A 1 96 ? -8.252 -1.427 4.901 1.00 98.06 96 ALA A CA 1
ATOM 702 C C . ALA A 1 96 ? -9.443 -2.385 5.045 1.00 98.06 96 ALA A C 1
ATOM 704 O O . ALA A 1 96 ? -10.594 -1.953 4.947 1.00 98.06 96 ALA A O 1
ATOM 705 N N . LEU A 1 97 ? -9.172 -3.661 5.332 1.00 96.94 97 LEU A N 1
ATOM 706 C CA . LEU A 1 97 ? -10.204 -4.669 5.571 1.00 96.94 97 LEU A CA 1
ATOM 707 C C . LEU A 1 97 ? -11.071 -4.351 6.783 1.00 96.94 97 LEU A C 1
ATOM 709 O O . LEU A 1 97 ? -12.286 -4.468 6.698 1.00 96.94 97 LEU A O 1
ATOM 713 N N . LEU A 1 98 ? -10.462 -3.954 7.900 1.00 97.25 98 LEU A N 1
ATOM 714 C CA . LEU A 1 98 ? -11.175 -3.761 9.165 1.00 97.25 98 LEU A CA 1
ATOM 715 C C . LEU A 1 98 ? -11.766 -2.356 9.324 1.00 97.25 98 LEU A C 1
ATOM 717 O O . LEU A 1 98 ? -12.604 -2.140 10.194 1.00 97.25 98 LEU A O 1
ATOM 721 N N . GLY A 1 99 ? -11.307 -1.383 8.533 1.00 97.44 99 GLY A N 1
ATOM 722 C CA . GLY A 1 99 ? -11.698 0.023 8.665 1.00 97.44 99 GLY A CA 1
ATOM 723 C C . GLY A 1 99 ? -11.063 0.740 9.864 1.00 97.44 99 GLY A C 1
ATOM 724 O O . GLY A 1 99 ? -11.387 1.894 10.134 1.00 97.44 99 GLY A O 1
ATOM 725 N N . ARG A 1 100 ? -10.156 0.072 10.586 1.00 97.62 100 ARG A N 1
ATOM 726 C CA . ARG A 1 100 ? -9.432 0.580 11.760 1.00 97.62 100 ARG A CA 1
ATOM 727 C C . ARG A 1 100 ? -8.083 -0.116 11.903 1.00 97.62 100 ARG A C 1
ATOM 729 O O . ARG A 1 100 ? -7.869 -1.172 11.315 1.00 97.62 100 ARG A O 1
ATOM 736 N N . ILE A 1 101 ? -7.208 0.433 12.743 1.00 98.06 101 ILE A N 1
ATOM 737 C CA . ILE A 1 101 ? -5.972 -0.256 13.130 1.00 98.06 101 ILE A CA 1
ATOM 738 C C . ILE A 1 101 ? -6.346 -1.513 13.952 1.00 98.06 101 ILE A C 1
ATOM 740 O O . ILE A 1 101 ? -7.112 -1.390 14.917 1.00 98.06 101 ILE A O 1
ATOM 744 N N . PRO A 1 102 ? -5.881 -2.717 13.563 1.00 97.94 102 PRO A N 1
ATOM 745 C CA . PRO A 1 102 ? -6.148 -3.950 14.298 1.00 97.94 102 PRO A CA 1
ATOM 746 C C . PRO A 1 102 ? -5.423 -3.990 15.645 1.00 97.94 102 PRO A C 1
ATOM 748 O O . PRO A 1 102 ? -4.416 -3.315 15.859 1.00 97.94 102 PRO A O 1
ATOM 751 N N . THR A 1 103 ? -5.903 -4.851 16.536 1.00 98.44 103 THR A N 1
ATOM 752 C CA . THR A 1 103 ? -5.112 -5.303 17.687 1.00 98.44 103 THR A CA 1
ATOM 753 C C . THR A 1 103 ? -3.963 -6.216 17.227 1.00 98.44 103 THR A C 1
ATOM 755 O O . THR A 1 103 ? -4.039 -6.796 16.140 1.00 98.44 103 THR A O 1
ATOM 758 N N . PRO A 1 104 ? -2.906 -6.408 18.042 1.00 98.00 104 PRO A N 1
ATOM 759 C CA . PRO A 1 104 ? -1.821 -7.330 17.699 1.00 98.00 104 PRO A CA 1
ATOM 760 C C . PRO A 1 104 ? -2.298 -8.758 17.408 1.00 98.00 104 PRO A C 1
ATOM 762 O O . PRO A 1 104 ? -1.782 -9.387 16.489 1.00 98.00 104 PRO A O 1
ATOM 765 N N . GLN A 1 105 ? -3.308 -9.241 18.143 1.00 98.25 105 GLN A N 1
ATOM 766 C CA . GLN A 1 105 ? -3.888 -10.568 17.925 1.00 98.25 105 GLN A CA 1
ATOM 767 C C . GLN A 1 105 ? -4.589 -10.654 16.566 1.00 98.25 105 GLN A C 1
ATOM 769 O O . GLN A 1 105 ? -4.273 -11.534 15.776 1.00 98.25 105 GLN A O 1
ATOM 774 N N . GLU A 1 106 ? -5.475 -9.701 16.255 1.00 98.00 106 GLU A N 1
ATOM 775 C CA . GLU A 1 106 ? -6.175 -9.663 14.962 1.00 98.00 106 GLU A CA 1
ATOM 776 C C . GLU A 1 106 ? -5.191 -9.590 13.789 1.00 98.00 106 GLU A C 1
ATOM 778 O O . GLU A 1 106 ? -5.381 -10.250 12.769 1.00 98.00 106 GLU A O 1
ATOM 783 N N . TYR A 1 107 ? -4.125 -8.796 13.930 1.00 98.00 107 TYR A N 1
ATOM 784 C CA . TYR A 1 107 ? -3.074 -8.721 12.923 1.00 98.00 107 TYR A CA 1
ATOM 785 C C . TYR A 1 107 ? -2.340 -10.058 12.768 1.00 98.00 107 TYR A C 1
ATOM 787 O O . TYR A 1 107 ? -2.190 -10.533 11.643 1.00 98.00 107 TYR A O 1
ATOM 795 N N . GLY A 1 108 ? -1.932 -10.682 13.878 1.00 97.56 108 GLY A N 1
ATOM 796 C CA . GLY A 1 108 ? -1.274 -11.990 13.875 1.00 97.56 108 GLY A CA 1
ATOM 797 C C . GLY A 1 108 ? -2.119 -13.070 13.200 1.00 97.56 108 GLY A C 1
ATOM 798 O O . GLY A 1 108 ? -1.611 -13.800 12.353 1.00 97.56 108 GLY A O 1
ATOM 799 N N . ASP A 1 109 ? -3.421 -13.106 13.484 1.00 97.75 109 ASP A N 1
ATOM 800 C CA . ASP A 1 109 ? -4.351 -14.068 12.884 1.00 97.75 109 ASP A CA 1
ATOM 801 C C . ASP A 1 109 ? -4.494 -13.863 11.365 1.00 97.75 109 ASP A C 1
ATOM 803 O O . ASP A 1 109 ? -4.548 -14.829 10.597 1.00 97.75 109 ASP A O 1
ATOM 807 N N . ILE A 1 110 ? -4.531 -12.605 10.905 1.00 96.44 110 ILE A N 1
ATOM 808 C CA . ILE A 1 110 ? -4.567 -12.280 9.472 1.00 96.44 110 ILE A CA 1
ATOM 809 C C . ILE A 1 110 ? -3.279 -12.743 8.788 1.00 96.44 110 ILE A C 1
ATOM 811 O O . ILE A 1 110 ? -3.354 -13.387 7.741 1.00 96.44 110 ILE A O 1
ATOM 815 N N . VAL A 1 111 ? -2.114 -12.437 9.365 1.00 94.75 111 VAL A N 1
ATOM 816 C CA . VAL A 1 111 ? -0.804 -12.817 8.812 1.00 94.75 111 VAL A CA 1
ATOM 817 C C . VAL A 1 111 ? -0.682 -14.339 8.725 1.00 94.75 111 VAL A C 1
ATOM 819 O O . VAL A 1 111 ? -0.475 -14.865 7.630 1.00 94.75 111 VAL A O 1
ATOM 822 N N . ALA A 1 112 ? -0.954 -15.045 9.824 1.00 96.38 112 ALA A N 1
ATOM 823 C CA . ALA A 1 112 ? -0.884 -16.502 9.888 1.00 96.38 112 ALA A CA 1
ATOM 824 C C . ALA A 1 112 ? -1.795 -17.188 8.862 1.00 96.38 112 ALA A C 1
ATOM 826 O O . ALA A 1 112 ? -1.447 -18.215 8.282 1.00 96.38 112 ALA A O 1
ATOM 827 N N . LYS A 1 113 ? -2.976 -16.617 8.604 1.00 96.00 113 LYS A N 1
ATOM 828 C CA . LYS A 1 113 ? -3.952 -17.208 7.683 1.00 96.00 113 LYS A CA 1
ATOM 829 C C . LYS A 1 113 ? -3.720 -16.839 6.218 1.00 96.00 113 LYS A C 1
ATOM 831 O O . LYS A 1 113 ? -4.033 -17.638 5.337 1.00 96.00 113 LYS A O 1
ATOM 836 N N . LYS A 1 114 ? -3.289 -15.607 5.939 1.00 95.12 114 LYS A N 1
ATOM 837 C CA . LYS A 1 114 ? -3.298 -15.031 4.581 1.00 95.12 114 LYS A CA 1
ATOM 838 C C . LYS A 1 114 ? -1.910 -14.826 3.986 1.00 95.12 114 LYS A C 1
ATOM 840 O O . LYS A 1 114 ? -1.817 -14.665 2.774 1.00 95.12 114 LYS A O 1
ATOM 845 N N . ILE A 1 115 ? -0.858 -14.797 4.800 1.00 94.31 115 ILE A N 1
ATOM 846 C CA . ILE A 1 115 ? 0.505 -14.478 4.361 1.00 94.31 115 ILE A CA 1
ATOM 847 C C . ILE A 1 115 ? 1.418 -15.684 4.542 1.00 94.31 115 ILE A C 1
ATOM 849 O O . ILE A 1 115 ? 2.000 -16.130 3.556 1.00 94.31 115 ILE A O 1
ATOM 853 N N . ASP A 1 116 ? 1.487 -16.243 5.751 1.00 93.75 116 ASP A N 1
ATOM 854 C CA . ASP A 1 116 ? 2.420 -17.327 6.092 1.00 93.75 116 ASP A CA 1
ATOM 855 C C . ASP A 1 116 ? 2.349 -18.541 5.146 1.00 93.75 116 ASP A C 1
ATOM 857 O O . ASP A 1 116 ? 3.409 -19.025 4.748 1.00 93.75 116 ASP A O 1
ATOM 861 N N . PRO A 1 117 ? 1.166 -18.991 4.665 1.00 95.19 117 PRO A N 1
ATOM 862 C CA . PRO A 1 117 ? 1.087 -20.107 3.715 1.00 95.19 117 PRO A CA 1
ATOM 863 C C . PRO A 1 117 ? 1.773 -19.851 2.365 1.00 95.19 117 PRO A C 1
ATOM 865 O O . PRO A 1 117 ? 1.964 -20.782 1.589 1.00 95.19 117 PRO A O 1
ATOM 868 N N . PHE A 1 118 ? 2.111 -18.596 2.066 1.00 92.69 118 PHE A N 1
ATOM 869 C CA . PHE A 1 118 ? 2.708 -18.165 0.804 1.00 92.69 118 PHE A CA 1
ATOM 870 C C . PHE A 1 118 ? 4.074 -17.495 0.996 1.00 92.69 118 PHE A C 1
ATOM 872 O O . PHE A 1 118 ? 4.614 -16.969 0.026 1.00 92.69 118 PHE A O 1
ATOM 879 N N . ALA A 1 119 ? 4.633 -17.479 2.214 1.00 87.19 119 ALA A N 1
ATOM 880 C CA . ALA A 1 119 ? 5.814 -16.679 2.553 1.00 87.19 119 ALA A CA 1
ATOM 881 C C . ALA A 1 119 ? 7.021 -16.933 1.628 1.00 87.19 119 ALA A C 1
ATOM 883 O O . ALA A 1 119 ? 7.714 -15.983 1.267 1.00 87.19 119 ALA A O 1
ATOM 884 N N . GLU A 1 120 ? 7.207 -18.179 1.186 1.00 88.06 120 GLU A N 1
ATOM 885 C CA . GLU A 1 120 ? 8.291 -18.596 0.282 1.00 88.06 120 GLU A CA 1
ATOM 886 C C . GLU A 1 120 ? 8.194 -17.982 -1.128 1.00 88.06 120 GLU A C 1
ATOM 888 O O . GLU A 1 120 ? 9.212 -17.731 -1.766 1.00 88.06 120 GLU A O 1
ATOM 893 N N . ASP A 1 121 ? 6.982 -17.714 -1.627 1.00 88.25 121 ASP A N 1
ATOM 894 C CA . ASP A 1 121 ? 6.753 -17.243 -3.007 1.00 88.25 121 ASP A CA 1
ATOM 895 C C . ASP A 1 121 ? 6.315 -15.767 -3.072 1.00 88.25 121 ASP A C 1
ATOM 897 O O . ASP A 1 121 ? 6.341 -15.117 -4.119 1.00 88.25 121 ASP A O 1
ATOM 901 N N . LEU A 1 122 ? 5.912 -15.200 -1.935 1.00 90.25 122 LEU A N 1
ATOM 902 C CA . LEU A 1 122 ? 5.305 -13.875 -1.863 1.00 90.25 122 LEU A CA 1
ATOM 903 C C . LEU A 1 122 ? 6.310 -12.725 -1.989 1.00 90.25 122 LEU A C 1
ATOM 905 O O . LEU A 1 122 ? 5.947 -11.653 -2.476 1.00 90.25 122 LEU A O 1
ATOM 909 N N . TYR A 1 123 ? 7.541 -12.924 -1.516 1.00 92.44 123 TYR A N 1
ATOM 910 C CA . TYR A 1 123 ? 8.573 -11.887 -1.406 1.00 92.44 123 TYR A CA 1
ATOM 911 C C . TYR A 1 123 ? 9.668 -12.054 -2.464 1.00 92.44 123 TYR A C 1
ATOM 913 O O . TYR A 1 123 ? 10.862 -12.022 -2.173 1.00 92.44 123 TYR A O 1
ATOM 921 N N . ARG A 1 124 ? 9.245 -12.226 -3.718 1.00 92.62 124 ARG A N 1
ATOM 922 C CA . ARG A 1 124 ? 10.136 -12.270 -4.882 1.00 92.62 124 ARG A CA 1
ATOM 923 C C . ARG A 1 124 ? 10.370 -10.864 -5.424 1.00 92.62 124 ARG A C 1
ATOM 925 O O . ARG A 1 124 ? 9.435 -10.074 -5.551 1.00 92.62 124 ARG A O 1
ATOM 932 N N . TYR A 1 125 ? 11.618 -10.566 -5.760 1.00 93.69 125 TYR A N 1
ATOM 933 C CA . TYR A 1 125 ? 12.004 -9.308 -6.392 1.00 93.69 125 TYR A CA 1
ATOM 934 C C . TYR A 1 125 ? 11.993 -9.432 -7.918 1.00 93.69 125 TYR A C 1
ATOM 936 O O . TYR A 1 125 ? 12.169 -10.517 -8.471 1.00 93.69 125 TYR A O 1
ATOM 944 N N . LEU A 1 126 ? 11.820 -8.300 -8.600 1.00 91.94 126 LEU A N 1
ATOM 945 C CA . LEU A 1 126 ? 11.973 -8.217 -10.050 1.00 91.94 126 LEU A CA 1
ATOM 946 C C . LEU A 1 126 ? 13.462 -8.237 -10.423 1.00 91.94 126 LEU A C 1
ATOM 948 O O . LEU A 1 126 ? 14.124 -7.201 -10.428 1.00 91.94 126 LEU A O 1
ATOM 952 N N . ASN A 1 127 ? 13.968 -9.423 -10.757 1.00 92.31 127 ASN A N 1
ATOM 953 C CA . ASN A 1 127 ? 15.302 -9.615 -11.324 1.00 92.31 127 ASN A CA 1
ATOM 954 C C . ASN A 1 127 ? 15.199 -9.628 -12.855 1.00 92.31 127 ASN A C 1
ATOM 956 O O . ASN A 1 127 ? 14.825 -10.638 -13.448 1.00 92.31 127 ASN A O 1
ATOM 960 N N . PHE A 1 128 ? 15.479 -8.495 -13.505 1.00 89.44 128 PHE A N 1
ATOM 961 C CA . PHE A 1 128 ? 15.277 -8.321 -14.952 1.00 89.44 128 PHE A CA 1
ATOM 962 C C . PHE A 1 128 ? 16.093 -9.284 -15.826 1.00 89.44 128 PHE A C 1
ATOM 964 O O . PHE A 1 128 ? 15.665 -9.625 -16.924 1.00 89.44 128 PHE A O 1
ATOM 971 N N . ASP A 1 129 ? 17.241 -9.744 -15.337 1.00 87.19 129 ASP A N 1
ATOM 972 C CA . ASP A 1 129 ? 18.081 -10.766 -15.964 1.00 87.19 129 ASP A CA 1
ATOM 973 C C . ASP A 1 129 ? 17.441 -12.165 -15.953 1.00 87.19 129 ASP A C 1
ATOM 975 O O . ASP A 1 129 ? 17.767 -12.998 -16.795 1.00 87.19 129 ASP A O 1
ATOM 979 N N . GLN A 1 130 ? 16.507 -12.413 -15.032 1.00 89.56 130 GLN A N 1
ATOM 980 C CA . GLN A 1 130 ? 15.803 -13.690 -14.871 1.00 89.56 130 GLN A CA 1
ATOM 981 C C . GLN A 1 130 ? 14.435 -13.703 -15.569 1.00 89.56 130 GLN A C 1
ATOM 983 O O . GLN A 1 130 ? 13.782 -14.745 -15.633 1.00 89.56 130 GLN A O 1
ATOM 988 N N . ILE A 1 131 ? 13.985 -12.562 -16.103 1.00 85.88 131 ILE A N 1
ATOM 989 C CA . ILE A 1 131 ? 12.720 -12.460 -16.833 1.00 85.88 131 ILE A CA 1
ATOM 990 C C . ILE A 1 131 ? 12.948 -12.908 -18.277 1.00 85.88 131 ILE A C 1
ATOM 992 O O . ILE A 1 1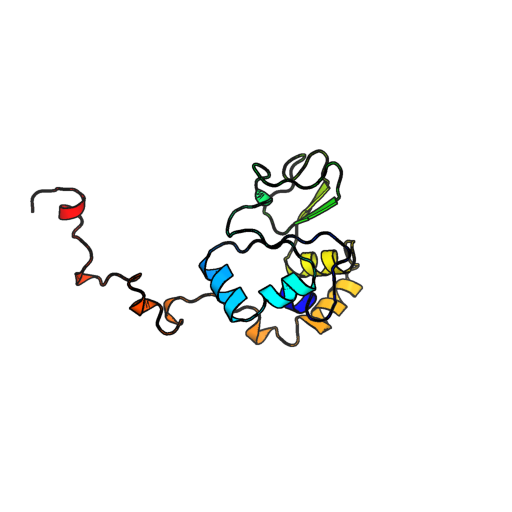31 ? 13.683 -12.277 -19.041 1.00 85.88 131 ILE A O 1
ATOM 996 N N . ALA A 1 132 ? 12.280 -13.996 -18.662 1.00 85.19 132 ALA A N 1
ATOM 997 C CA . ALA A 1 132 ? 12.361 -14.543 -20.010 1.00 85.19 132 ALA A CA 1
ATOM 998 C C . ALA A 1 132 ? 12.014 -13.477 -21.067 1.00 85.19 132 ALA A C 1
ATOM 1000 O O . ALA A 1 132 ? 10.957 -12.851 -21.011 1.00 85.19 132 ALA A O 1
ATOM 1001 N N . GLY A 1 133 ? 12.917 -13.277 -22.030 1.00 81.25 133 GLY A N 1
ATOM 1002 C CA . GLY A 1 133 ? 12.737 -12.336 -23.138 1.00 81.25 133 GLY A CA 1
ATOM 1003 C C . GLY A 1 133 ? 12.959 -10.858 -22.797 1.00 81.25 133 GLY A C 1
ATOM 1004 O O . GLY A 1 133 ? 12.854 -10.025 -23.692 1.00 81.25 133 GLY A O 1
ATOM 1005 N N . PHE A 1 134 ? 13.304 -10.496 -21.552 1.00 82.81 134 PHE A N 1
ATOM 1006 C CA . PHE A 1 134 ? 13.496 -9.086 -21.182 1.00 82.81 134 PHE A CA 1
ATOM 1007 C C . PHE A 1 134 ? 14.686 -8.434 -21.906 1.00 82.81 134 PHE A C 1
ATOM 1009 O O . PHE A 1 134 ? 14.606 -7.280 -22.329 1.00 82.81 134 PHE A O 1
ATOM 1016 N N . ILE A 1 135 ? 15.783 -9.178 -22.086 1.00 78.56 135 ILE A N 1
ATOM 1017 C CA . ILE A 1 135 ? 16.978 -8.715 -22.817 1.00 78.56 135 ILE A CA 1
ATOM 1018 C C . ILE A 1 135 ? 16.644 -8.453 -24.295 1.00 78.56 135 ILE A C 1
ATOM 1020 O O . ILE A 1 135 ? 17.145 -7.493 -24.885 1.00 78.56 135 ILE A O 1
ATOM 1024 N N . ASP A 1 136 ? 15.742 -9.253 -24.863 1.00 79.06 136 ASP A N 1
ATOM 1025 C CA . ASP A 1 136 ? 15.354 -9.191 -26.272 1.00 79.06 136 ASP A CA 1
ATOM 1026 C C . ASP A 1 136 ? 14.409 -8.015 -26.585 1.00 79.06 136 ASP A C 1
ATOM 1028 O O . ASP A 1 136 ? 14.226 -7.662 -27.748 1.00 79.06 136 ASP A O 1
ATOM 1032 N N . GLU A 1 137 ? 13.865 -7.328 -25.568 1.00 79.81 137 GLU A N 1
ATOM 1033 C CA . GLU A 1 137 ? 13.018 -6.133 -25.738 1.00 79.81 137 GLU A CA 1
ATOM 1034 C C . GLU A 1 137 ? 13.798 -4.878 -26.202 1.00 79.81 137 GLU A C 1
ATOM 1036 O O . GLU A 1 137 ? 13.245 -3.777 -26.243 1.00 79.81 137 GLU A O 1
ATOM 1041 N N . GLY A 1 138 ? 15.094 -4.998 -26.517 1.00 72.62 138 GLY A N 1
ATOM 1042 C CA . GLY A 1 138 ? 15.924 -3.884 -26.995 1.00 72.62 138 GLY A CA 1
ATOM 1043 C C . GLY A 1 138 ? 16.256 -2.842 -25.922 1.00 72.62 138 GLY A C 1
ATOM 1044 O O . GLY A 1 138 ? 16.727 -1.751 -26.238 1.00 72.62 138 GLY A O 1
ATOM 1045 N N . ARG A 1 139 ? 16.018 -3.166 -24.645 1.00 74.31 139 ARG A N 1
ATOM 1046 C CA . ARG A 1 139 ? 16.335 -2.310 -23.488 1.00 74.31 139 ARG A CA 1
ATOM 1047 C C . ARG A 1 139 ? 17.759 -2.499 -22.966 1.00 74.31 139 ARG A C 1
ATOM 1049 O O . ARG A 1 139 ? 18.190 -1.754 -22.090 1.00 74.31 139 ARG A O 1
ATOM 1056 N N . VAL A 1 140 ? 18.473 -3.494 -23.489 1.00 76.31 140 VAL A N 1
ATOM 1057 C CA . VAL A 1 140 ? 19.852 -3.816 -23.125 1.00 76.31 140 VAL A CA 1
ATOM 1058 C C . VAL A 1 140 ? 20.750 -3.522 -24.321 1.00 76.31 140 VAL A C 1
ATOM 1060 O O . VAL A 1 140 ? 20.555 -4.057 -25.411 1.00 76.31 140 VAL A O 1
ATOM 1063 N N . ILE A 1 141 ? 21.736 -2.652 -24.117 1.00 78.00 141 ILE A N 1
ATOM 1064 C CA . ILE A 1 141 ? 22.761 -2.334 -25.113 1.00 78.00 141 ILE A CA 1
ATOM 1065 C C . ILE A 1 141 ? 23.991 -3.185 -24.785 1.00 78.00 141 ILE A C 1
ATOM 1067 O O . ILE A 1 141 ? 24.442 -3.196 -23.639 1.00 78.00 141 ILE A O 1
ATOM 1071 N N . SER A 1 142 ? 24.531 -3.916 -25.766 1.00 78.44 142 SER A N 1
ATOM 1072 C CA . SER A 1 142 ? 25.788 -4.648 -25.575 1.00 78.44 142 SER A CA 1
ATOM 1073 C C . SER A 1 142 ? 26.957 -3.672 -25.422 1.00 78.44 142 SER A C 1
ATOM 1075 O O . SER A 1 142 ? 26.933 -2.585 -25.994 1.00 78.44 142 SER A O 1
ATOM 1077 N N . LEU A 1 143 ? 28.005 -4.063 -24.689 1.00 79.56 143 LEU A N 1
ATOM 1078 C CA . LEU A 1 143 ? 29.187 -3.212 -24.478 1.00 79.56 143 LEU A CA 1
ATOM 1079 C C . LEU A 1 143 ? 29.807 -2.727 -25.797 1.00 79.56 143 LEU A C 1
ATOM 1081 O O . LEU A 1 143 ? 30.251 -1.593 -25.897 1.00 79.56 143 LEU A O 1
ATOM 1085 N N . GLU A 1 144 ? 29.773 -3.567 -26.827 1.00 81.31 144 GLU A N 1
ATOM 1086 C CA . GLU A 1 144 ? 30.262 -3.265 -28.179 1.00 81.31 144 GLU A CA 1
ATOM 1087 C C . GLU A 1 144 ? 29.448 -2.177 -28.894 1.00 81.31 144 GLU A C 1
ATOM 1089 O O . GLU A 1 144 ? 29.950 -1.523 -29.802 1.00 81.31 144 GLU A O 1
ATOM 1094 N N . LYS A 1 145 ? 28.180 -2.005 -28.505 1.00 79.69 145 LYS A N 1
ATOM 1095 C CA . LYS A 1 145 ? 27.253 -1.009 -29.055 1.00 79.69 145 LYS A CA 1
ATOM 1096 C C . LYS A 1 145 ? 27.154 0.238 -28.177 1.00 79.69 145 LYS A C 1
ATOM 1098 O O . LYS A 1 145 ? 26.401 1.149 -28.524 1.00 79.69 145 LYS A O 1
ATOM 1103 N N . LEU A 1 146 ? 27.860 0.285 -27.043 1.00 80.81 146 LEU A N 1
ATOM 1104 C CA . LEU A 1 146 ? 27.929 1.496 -26.237 1.00 80.81 146 LEU A CA 1
ATOM 1105 C C . LEU A 1 146 ? 28.780 2.531 -26.981 1.00 80.81 146 LEU A C 1
ATOM 1107 O O . LEU A 1 146 ? 29.926 2.231 -27.324 1.00 80.81 146 LEU A O 1
ATOM 1111 N N . PRO A 1 147 ? 28.248 3.739 -27.230 1.00 80.56 147 PRO A N 1
ATOM 1112 C CA . PRO A 1 147 ? 29.044 4.801 -27.821 1.00 80.56 147 PRO A CA 1
ATOM 1113 C C . PRO A 1 147 ? 30.237 5.111 -26.915 1.00 80.56 147 PRO A C 1
ATOM 1115 O O . PRO A 1 147 ? 30.113 5.131 -25.684 1.00 80.56 147 PRO A O 1
ATOM 1118 N N . LYS A 1 148 ? 31.403 5.328 -27.527 1.00 83.38 148 LYS A N 1
ATOM 1119 C CA . LYS A 1 148 ? 32.614 5.691 -26.788 1.00 83.38 148 LYS A CA 1
ATOM 1120 C C . LYS A 1 148 ? 32.406 7.040 -26.109 1.00 83.38 148 LYS A C 1
ATOM 1122 O O . LYS A 1 148 ? 31.729 7.913 -26.651 1.00 83.38 148 LYS A O 1
ATOM 1127 N N . ILE A 1 149 ? 32.981 7.231 -24.923 1.00 80.81 149 ILE A N 1
ATOM 1128 C CA . ILE A 1 149 ? 32.755 8.467 -24.163 1.00 80.81 149 ILE A CA 1
ATOM 1129 C C . ILE A 1 149 ? 33.265 9.694 -24.928 1.00 80.81 149 ILE A C 1
ATOM 1131 O O . ILE A 1 149 ? 32.659 10.760 -24.868 1.00 80.81 149 ILE A O 1
ATOM 1135 N N . GLU A 1 150 ? 34.314 9.508 -25.725 1.00 82.50 150 GLU A N 1
ATOM 1136 C CA . GLU A 1 150 ? 34.879 10.503 -26.626 1.00 82.50 150 GLU A CA 1
ATOM 1137 C C . GLU A 1 150 ? 33.880 10.9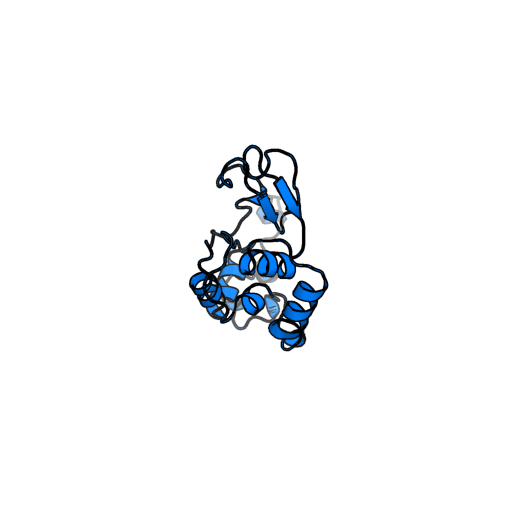17 -27.718 1.00 82.50 150 GLU A C 1
ATOM 1139 O O . GLU A 1 150 ? 33.754 12.103 -28.008 1.00 82.50 150 GLU A O 1
ATOM 1144 N N . GLU A 1 151 ? 33.098 9.978 -28.263 1.00 81.19 151 GLU A N 1
ATOM 1145 C CA . GLU A 1 151 ? 32.054 10.259 -29.262 1.00 81.19 151 GLU A CA 1
ATOM 1146 C C . GLU A 1 151 ? 30.846 10.979 -28.648 1.00 81.19 151 GLU A C 1
ATOM 1148 O O . GLU A 1 151 ? 30.291 11.885 -29.266 1.00 81.19 151 GLU A O 1
ATOM 1153 N N . ILE A 1 152 ? 30.456 10.625 -27.417 1.00 81.31 152 ILE A N 1
ATOM 1154 C CA . ILE A 1 152 ? 29.352 11.289 -26.698 1.00 81.31 152 ILE A CA 1
ATOM 1155 C C . ILE A 1 152 ? 29.717 12.739 -26.358 1.00 81.31 152 ILE A C 1
ATOM 1157 O O . ILE A 1 152 ? 28.877 13.634 -26.447 1.00 81.31 152 ILE A O 1
ATOM 1161 N N . LEU A 1 153 ? 30.965 12.966 -25.940 1.00 84.75 153 LEU A N 1
ATOM 1162 C CA . LEU A 1 153 ? 31.455 14.270 -25.491 1.00 84.75 153 LEU A CA 1
ATOM 1163 C C . LEU A 1 153 ? 32.060 15.117 -26.622 1.00 84.75 153 LEU A C 1
ATOM 1165 O O . LEU A 1 153 ? 32.441 16.261 -26.377 1.00 84.75 153 LEU A O 1
ATOM 1169 N N . GLY A 1 154 ? 32.148 14.583 -27.845 1.00 80.38 154 GLY A N 1
ATOM 1170 C CA . GLY A 1 154 ? 32.732 15.273 -28.997 1.00 80.38 154 GLY A CA 1
ATOM 1171 C C . GLY A 1 154 ? 34.233 15.543 -28.855 1.00 80.38 154 GLY A C 1
ATOM 1172 O O . GLY A 1 154 ? 34.729 16.548 -29.365 1.00 80.38 154 GLY A O 1
ATOM 1173 N N . MET A 1 155 ? 34.956 14.686 -28.132 1.00 79.88 155 MET A N 1
ATOM 1174 C CA . MET A 1 155 ? 36.404 14.796 -27.977 1.00 79.88 155 MET A CA 1
ATOM 1175 C C . MET A 1 155 ? 37.113 14.236 -29.218 1.00 79.88 155 MET A C 1
ATOM 1177 O O . MET A 1 155 ? 36.697 13.199 -29.738 1.00 79.88 155 MET A O 1
ATOM 1181 N N . PRO A 1 156 ? 38.183 14.888 -29.703 1.00 76.62 156 PRO A N 1
ATOM 1182 C CA . PRO A 1 156 ? 38.981 14.334 -30.786 1.00 76.62 156 PRO A CA 1
ATOM 1183 C C . PRO A 1 156 ? 39.628 13.018 -30.331 1.00 76.62 156 PRO A C 1
ATOM 1185 O O . PRO A 1 156 ? 40.242 12.968 -29.265 1.00 76.62 156 PRO A O 1
ATOM 1188 N N . THR A 1 157 ? 39.448 11.971 -31.138 1.00 67.56 157 THR A N 1
AT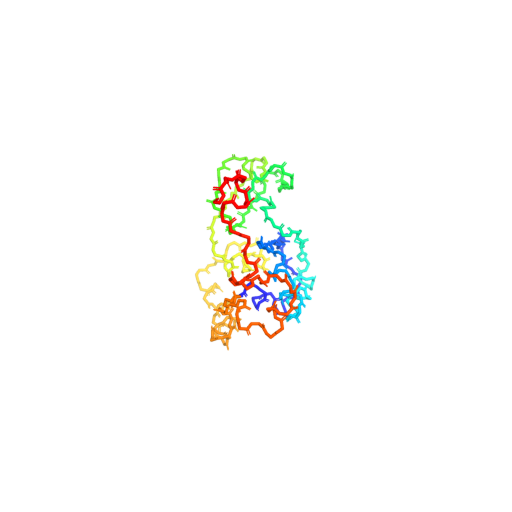OM 1189 C CA . THR A 1 157 ? 40.111 10.663 -31.000 1.00 67.56 157 THR A CA 1
ATOM 1190 C C . THR A 1 157 ? 41.591 10.733 -31.322 1.00 67.56 157 THR A C 1
ATOM 1192 O O . THR A 1 157 ? 41.916 11.409 -32.328 1.00 67.56 157 THR A O 1
#

Sequence (157 aa):
AAAKVLEGAGSTQARLWICPPTRMDEKQLREEGYYGIFAAAGARTEMPGCSLCMGNQARVPDGVTVFSTSTRNFNNRMGKGAQVYLGSAELAAACALLGRIPTPQEYGDIVAKKIDPFAEDLYRYLNFDQIAGFIDEGRVISLEKLPKIEEILGMPT

pLDDT: mean 92.94, std 6.63, range [67.56, 98.44]

Secondary structure (DSSP, 8-state):
-HHHHHTTS-S-SS--EE--SSHHHHHHHHHTTHHHHHHHTT-EEPPSS-GGGT-SSS-PPTT-EEEE-SS---TTSSSTT-EEEE--HHHHHHHHHHSSPPPHHHHHHHHHHHTGGGHHHHT----GGGSTTTGGGTT---GGGSPPHHHHHT---